Protein AF-A0A925GVZ0-F1 (afdb_monomer)

Nearest PDB structures (foldseek):
  8ip9-assembly1_ta  TM=4.141E-01  e=1.682E+00  Triticum aestivum
  8p00-assembly1_A  TM=4.992E-01  e=2.810E+00  Human rotavirus B strain CAL-1
  5a49-assembly1_H  TM=3.619E-01  e=2.039E+00  Droso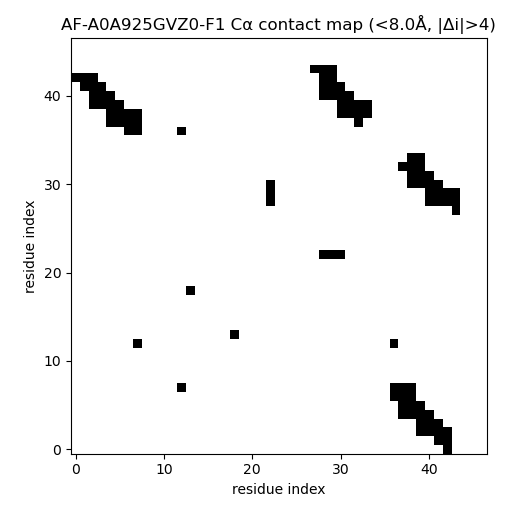phila melanogaster
  8i0p-assembly1_K  TM=3.756E-01  e=2.636E+00  Homo sapiens

Sequence (47 aa):
METYVINPRAFGEMTEDQFFQFCLDNSTLRIERNSGGQIIIMPPTGS

Solvent-accessible surface area (backbone atoms only — not comparable to full-atom values): 3018 Å² total; per-residue (Å²): 134,74,71,47,78,46,72,37,82,86,80,52,82,72,53,72,69,55,47,51,49,54,43,60,79,39,64,77,46,48,69,47,73,50,97,85,63,33,37,37,41,40,66,58,93,80,127

Mean predicted aligned error: 4.32 Å

Structure (mmCIF, N/CA/C/O backbone):
data_AF-A0A925GVZ0-F1
#
_entry.id   AF-A0A925GVZ0-F1
#
loop_
_atom_site.group_PDB
_atom_site.id
_atom_site.type_symbol
_atom_site.label_atom_id
_atom_site.label_alt_id
_atom_site.label_comp_id
_atom_site.label_asym_id
_atom_site.label_entity_id
_atom_site.label_seq_id
_atom_site.pdbx_PDB_ins_code
_atom_site.Cartn_x
_atom_site.Cartn_y
_atom_site.Cartn_z
_atom_site.occupancy
_atom_site.B_iso_or_equiv
_atom_site.auth_seq_id
_atom_site.auth_comp_id
_atom_site.auth_asym_id
_atom_site.auth_atom_id
_atom_site.pdbx_PDB_model_num
ATOM 1 N N . MET A 1 1 ? -1.669 -2.871 -20.856 1.00 62.00 1 MET A N 1
ATOM 2 C CA . MET A 1 1 ? -1.189 -3.161 -19.491 1.00 62.00 1 MET A CA 1
ATOM 3 C C . MET A 1 1 ? -2.419 -3.183 -18.598 1.00 62.00 1 MET A C 1
ATOM 5 O O . MET A 1 1 ? -3.228 -2.272 -18.723 1.00 62.00 1 MET A O 1
ATOM 9 N N . GLU A 1 2 ? -2.636 -4.260 -17.845 1.00 77.88 2 GLU A N 1
ATOM 10 C CA . GLU A 1 2 ? -3.899 -4.508 -17.132 1.00 77.88 2 GLU A CA 1
ATOM 11 C C . GLU A 1 2 ? -3.840 -3.990 -15.692 1.00 77.88 2 GLU A C 1
ATOM 13 O O . GLU A 1 2 ? -2.813 -4.103 -15.025 1.00 77.88 2 GLU A O 1
ATOM 18 N N . THR A 1 3 ? -4.944 -3.406 -15.233 1.00 84.44 3 THR A N 1
ATOM 19 C CA . THR A 1 3 ? -5.142 -3.004 -13.838 1.00 84.44 3 THR A CA 1
ATOM 20 C C . THR A 1 3 ? -5.702 -4.186 -13.062 1.00 84.44 3 THR A C 1
ATOM 22 O O . THR A 1 3 ? -6.664 -4.812 -13.508 1.00 84.44 3 THR A O 1
ATOM 25 N N . TYR A 1 4 ? -5.162 -4.447 -11.876 1.00 91.06 4 TYR A N 1
ATOM 26 C CA . TYR A 1 4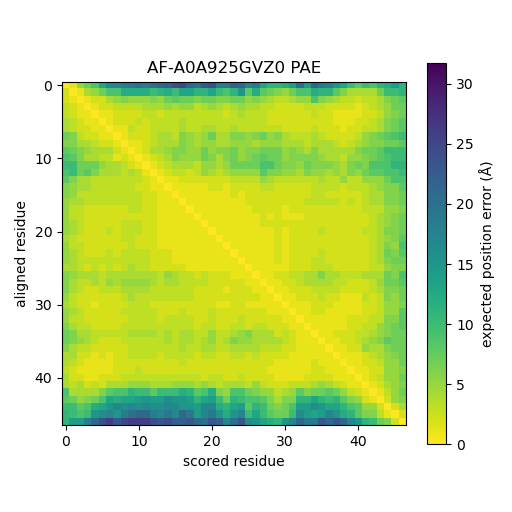 ? -5.662 -5.501 -10.997 1.00 91.06 4 TYR A CA 1
ATOM 27 C C . TYR A 1 4 ? -6.441 -4.899 -9.832 1.00 91.06 4 TYR A C 1
ATOM 29 O O . 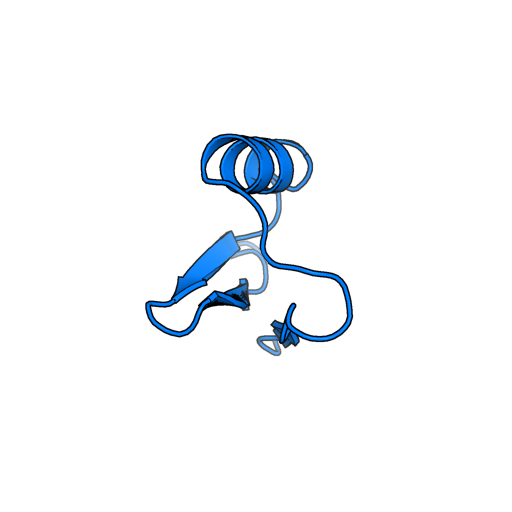TYR A 1 4 ? -5.991 -3.943 -9.201 1.00 91.06 4 TYR A O 1
ATOM 37 N N . VAL A 1 5 ? -7.607 -5.476 -9.537 1.00 92.62 5 VAL A N 1
ATOM 38 C CA . VAL A 1 5 ? -8.438 -5.096 -8.390 1.00 92.62 5 VAL A CA 1
ATOM 39 C C . VAL A 1 5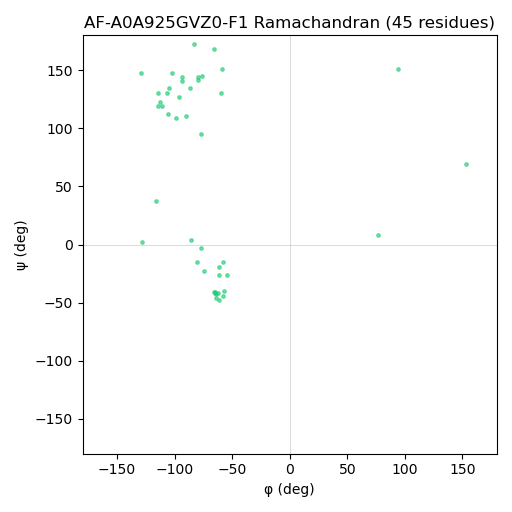 ? -8.486 -6.261 -7.413 1.00 92.62 5 VAL A C 1
ATOM 41 O O . VAL A 1 5 ? -8.957 -7.346 -7.749 1.00 92.62 5 VAL A O 1
ATOM 44 N N . ILE A 1 6 ? -8.013 -6.028 -6.193 1.00 91.19 6 ILE A N 1
ATOM 45 C CA . ILE A 1 6 ? -8.001 -7.004 -5.106 1.00 91.19 6 ILE A CA 1
ATOM 46 C C . ILE A 1 6 ? -9.074 -6.613 -4.092 1.00 91.19 6 ILE A C 1
ATOM 48 O O . ILE A 1 6 ? -9.148 -5.470 -3.635 1.00 91.19 6 ILE A O 1
ATOM 52 N N . ASN A 1 7 ? -9.908 -7.584 -3.723 1.00 91.94 7 ASN A N 1
ATOM 53 C CA . ASN A 1 7 ? -10.904 -7.435 -2.672 1.00 91.94 7 ASN A CA 1
ATOM 54 C C . ASN A 1 7 ? -10.365 -8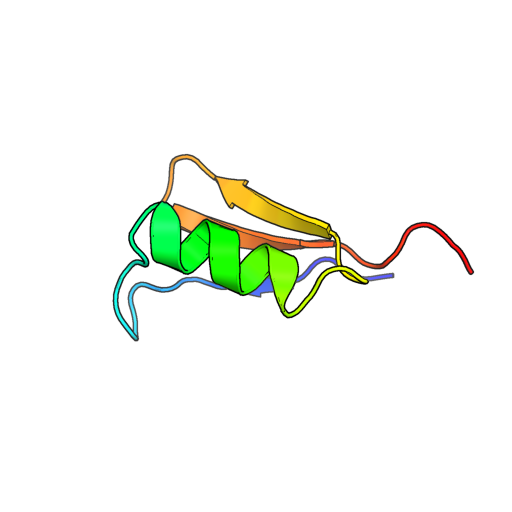.039 -1.364 1.00 91.94 7 ASN A C 1
ATOM 56 O O . ASN A 1 7 ? -10.286 -9.266 -1.262 1.00 91.94 7 ASN A O 1
ATOM 60 N N . PRO A 1 8 ? -10.019 -7.220 -0.356 1.00 87.44 8 PRO A N 1
ATOM 61 C CA . PRO A 1 8 ? -9.385 -7.718 0.858 1.00 87.44 8 PRO A CA 1
ATOM 62 C C . PRO A 1 8 ? -10.335 -8.412 1.836 1.00 87.44 8 PRO A C 1
ATOM 64 O O . PRO A 1 8 ? -9.884 -8.966 2.834 1.00 87.44 8 PRO A O 1
ATOM 67 N N . ARG A 1 9 ? -11.648 -8.465 1.561 1.00 86.81 9 ARG A N 1
ATOM 68 C CA . ARG A 1 9 ? -12.638 -9.084 2.466 1.00 86.81 9 ARG A CA 1
ATOM 69 C C . ARG A 1 9 ? -12.321 -10.530 2.852 1.00 86.81 9 ARG A C 1
ATOM 71 O O . ARG A 1 9 ? -12.748 -10.970 3.911 1.00 86.81 9 ARG A O 1
ATOM 78 N N . ALA A 1 10 ? -11.591 -11.261 2.010 1.00 85.31 10 ALA A N 1
ATOM 79 C CA . ALA A 1 10 ? -11.194 -12.640 2.287 1.00 85.31 10 ALA A CA 1
ATOM 80 C C . ALA A 1 10 ? -10.071 -12.769 3.336 1.00 85.31 10 ALA A C 1
ATOM 82 O O . ALA A 1 10 ? -9.939 -13.830 3.938 1.00 85.31 10 ALA A O 1
ATOM 83 N N . PHE A 1 11 ? -9.268 -11.723 3.553 1.00 83.00 11 PHE A N 1
ATOM 84 C CA . PHE A 1 11 ? -8.100 -11.749 4.444 1.00 83.00 11 PHE A CA 1
ATOM 85 C C . PHE A 1 11 ? -8.065 -10.607 5.475 1.00 83.00 11 PHE A C 1
ATOM 87 O O . PHE A 1 11 ? -7.141 -10.540 6.280 1.00 83.00 11 PHE A O 1
ATOM 94 N N . GLY A 1 12 ? -9.094 -9.756 5.500 1.00 84.75 12 GLY A N 1
ATOM 95 C CA . GLY A 1 12 ? -9.204 -8.619 6.411 1.00 84.75 12 GLY A CA 1
ATOM 96 C C . GLY A 1 12 ? -8.692 -7.318 5.794 1.00 84.75 12 GLY A C 1
ATOM 97 O O . GLY A 1 12 ? -7.830 -7.312 4.916 1.00 84.75 12 GLY A O 1
ATOM 98 N N . GLU A 1 13 ? -9.259 -6.196 6.235 1.00 85.75 13 GLU A N 1
ATOM 99 C CA . GLU A 1 13 ? -8.826 -4.871 5.787 1.00 85.75 13 GLU A CA 1
ATOM 100 C C . GLU A 1 13 ? -7.553 -4.426 6.516 1.00 85.75 13 GLU A C 1
ATOM 102 O O . GLU A 1 13 ? -7.404 -4.647 7.716 1.00 85.75 13 GLU A O 1
ATOM 107 N N . MET A 1 14 ? -6.654 -3.758 5.791 1.00 90.38 14 MET A N 1
ATOM 108 C CA . MET A 1 14 ? -5.473 -3.124 6.376 1.00 90.38 14 MET A CA 1
ATOM 109 C C . MET A 1 14 ? -5.842 -1.822 7.094 1.00 90.38 14 MET A C 1
ATOM 111 O O . MET A 1 14 ? -6.692 -1.053 6.623 1.00 90.38 14 MET A O 1
ATOM 115 N N . THR A 1 15 ? -5.151 -1.534 8.196 1.00 92.94 15 THR A N 1
ATOM 116 C CA . THR A 1 15 ? -5.126 -0.187 8.783 1.00 92.94 15 THR A CA 1
ATOM 117 C C . THR A 1 15 ? -4.436 0.802 7.837 1.00 92.94 15 THR A C 1
ATOM 119 O O . THR A 1 15 ? -3.801 0.404 6.858 1.00 92.94 15 THR A O 1
ATOM 122 N N . GLU A 1 16 ? -4.551 2.102 8.112 1.00 92.44 16 GLU A N 1
ATOM 123 C CA . GLU A 1 16 ? -3.857 3.136 7.329 1.00 92.44 16 GLU A CA 1
ATOM 124 C C . GLU A 1 16 ? -2.336 2.931 7.337 1.00 92.44 16 GLU A C 1
ATOM 126 O O . GLU A 1 16 ? -1.724 2.933 6.272 1.00 92.44 16 GLU A O 1
ATOM 131 N N . ASP A 1 17 ? -1.746 2.636 8.500 1.00 96.00 17 ASP A N 1
ATOM 132 C CA . ASP A 1 17 ? -0.305 2.379 8.633 1.00 96.00 17 ASP A CA 1
ATOM 133 C C . ASP A 1 17 ? 0.142 1.132 7.860 1.00 96.00 17 ASP A C 1
ATOM 135 O O . ASP A 1 17 ? 1.168 1.143 7.179 1.00 96.00 17 ASP A O 1
ATOM 139 N N . GLN A 1 18 ? -0.644 0.052 7.924 1.00 94.31 18 GLN A N 1
ATOM 140 C CA . GLN A 1 18 ? -0.364 -1.176 7.175 1.00 94.31 18 GLN A CA 1
ATOM 141 C C . GLN A 1 18 ? -0.454 -0.939 5.668 1.00 94.31 18 GLN A C 1
ATOM 143 O O . GLN A 1 18 ? 0.395 -1.415 4.919 1.00 94.31 18 GLN A O 1
ATOM 148 N N . PHE A 1 19 ? -1.458 -0.181 5.224 1.00 93.88 19 PHE A N 1
ATOM 149 C CA . PHE A 1 19 ? -1.606 0.175 3.819 1.00 93.88 19 PHE A CA 1
ATOM 150 C C . PHE A 1 19 ? -0.457 1.073 3.344 1.00 93.88 19 PHE A C 1
ATOM 152 O O . PHE A 1 19 ? 0.084 0.857 2.262 1.00 93.88 19 PHE A O 1
ATOM 159 N N . PHE A 1 20 ? -0.037 2.037 4.163 1.00 94.12 20 PHE A N 1
ATOM 160 C CA . PHE A 1 20 ? 1.106 2.890 3.859 1.00 94.12 20 PHE A CA 1
ATOM 161 C C . PHE A 1 20 ? 2.403 2.080 3.726 1.00 94.12 20 PHE A C 1
ATOM 163 O O . PHE A 1 20 ? 3.108 2.223 2.727 1.00 94.12 20 PHE A O 1
ATOM 170 N N . GLN A 1 21 ? 2.685 1.176 4.671 1.00 96.50 21 GLN A N 1
ATOM 171 C CA . GLN A 1 21 ? 3.854 0.296 4.590 1.00 96.50 21 GLN A CA 1
ATOM 172 C C . GLN A 1 21 ? 3.792 -0.619 3.361 1.00 96.50 21 GLN A C 1
ATOM 174 O O . GLN A 1 21 ? 4.782 -0.758 2.648 1.00 96.50 21 GLN A O 1
ATOM 179 N N . PHE A 1 22 ? 2.617 -1.175 3.055 1.00 93.38 22 PHE A N 1
ATOM 180 C CA . PHE A 1 22 ? 2.404 -1.987 1.859 1.00 93.38 22 PHE A CA 1
ATOM 181 C C . PHE A 1 22 ? 2.743 -1.223 0.568 1.00 93.38 22 PHE A C 1
ATOM 183 O O . PHE A 1 22 ? 3.372 -1.784 -0.332 1.00 93.38 22 PHE A O 1
ATOM 190 N N . CYS A 1 23 ? 2.383 0.061 0.487 1.00 93.12 23 CYS A N 1
ATOM 191 C CA . CYS A 1 23 ? 2.767 0.926 -0.628 1.00 93.12 23 CYS A CA 1
ATOM 192 C C . CYS A 1 23 ? 4.285 1.162 -0.693 1.00 93.12 23 CYS A C 1
ATOM 194 O O . CYS A 1 23 ? 4.848 1.140 -1.785 1.00 93.12 23 CYS A O 1
ATOM 196 N N . LEU A 1 24 ? 4.957 1.367 0.445 1.00 94.06 24 LEU A N 1
ATOM 197 C CA . LEU A 1 24 ? 6.414 1.552 0.489 1.00 94.06 24 LEU A CA 1
ATOM 198 C C . LEU A 1 24 ? 7.168 0.302 0.021 1.00 94.06 24 LEU A C 1
ATOM 200 O O . LEU A 1 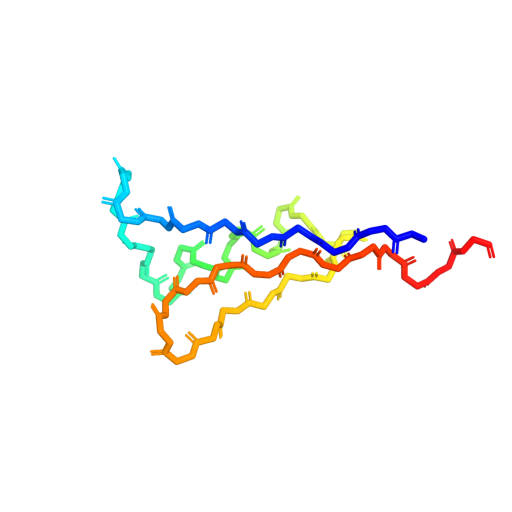24 ? 8.070 0.400 -0.816 1.00 94.06 24 LEU A O 1
ATOM 204 N N . ASP A 1 25 ? 6.760 -0.868 0.513 1.00 95.81 25 ASP A N 1
ATOM 205 C CA . ASP A 1 25 ? 7.360 -2.159 0.160 1.00 95.81 25 ASP A CA 1
ATOM 206 C C . ASP A 1 25 ? 7.221 -2.461 -1.343 1.00 95.81 25 ASP A C 1
ATOM 208 O O . ASP A 1 25 ? 8.049 -3.158 -1.928 1.00 95.81 25 ASP A O 1
ATOM 212 N N . ASN A 1 26 ? 6.201 -1.886 -1.986 1.00 92.38 26 ASN A N 1
ATOM 213 C CA . ASN A 1 26 ? 5.894 -2.036 -3.405 1.00 92.38 26 ASN A CA 1
ATOM 214 C C . ASN A 1 26 ? 6.020 -0.704 -4.164 1.00 92.38 26 ASN A C 1
ATOM 216 O O . ASN A 1 26 ? 5.237 -0.427 -5.070 1.00 92.38 26 ASN A O 1
ATOM 220 N N . SER A 1 27 ? 7.012 0.120 -3.814 1.00 89.38 27 SER A N 1
ATOM 221 C CA . SER A 1 27 ? 7.207 1.483 -4.350 1.00 89.38 27 SER A CA 1
ATOM 222 C C . SER A 1 27 ? 7.358 1.597 -5.875 1.00 89.38 27 SER A C 1
ATOM 224 O O 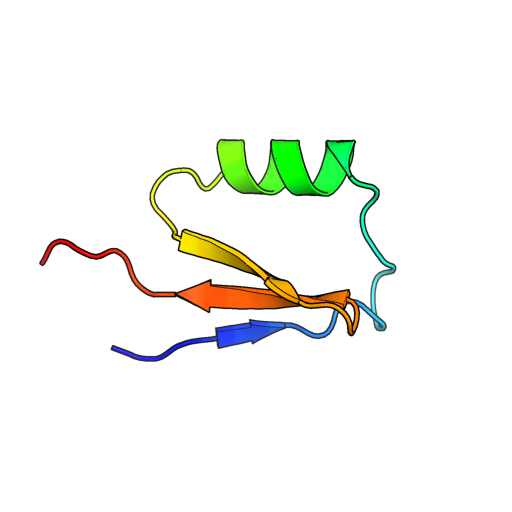. SER A 1 27 ? 7.231 2.688 -6.429 1.00 89.38 27 SER A O 1
ATOM 226 N N . THR A 1 28 ? 7.617 0.490 -6.573 1.00 89.06 28 THR A N 1
ATOM 227 C CA . THR A 1 28 ? 7.651 0.431 -8.044 1.00 89.06 28 THR A CA 1
ATOM 228 C C . THR A 1 28 ? 6.260 0.335 -8.675 1.00 89.06 28 THR A C 1
ATOM 230 O O . THR A 1 28 ? 6.116 0.553 -9.878 1.00 89.06 28 THR A O 1
ATOM 233 N N . LEU A 1 29 ? 5.237 0.007 -7.886 1.00 88.69 29 LEU A N 1
ATOM 234 C CA . LEU A 1 29 ? 3.847 -0.113 -8.299 1.00 88.69 29 LEU A CA 1
ATOM 235 C C . LEU A 1 29 ? 3.055 1.118 -7.864 1.00 88.69 29 LEU A C 1
ATOM 237 O O . LEU A 1 29 ? 3.279 1.694 -6.800 1.00 88.69 29 LEU A O 1
ATOM 241 N N . ARG A 1 30 ? 2.052 1.486 -8.663 1.00 90.31 30 ARG A N 1
ATOM 242 C CA . ARG A 1 30 ? 1.043 2.451 -8.230 1.00 90.31 30 ARG A CA 1
ATOM 243 C C . ARG A 1 30 ? -0.099 1.689 -7.569 1.00 90.31 30 ARG A C 1
ATOM 245 O O . ARG A 1 30 ? -0.839 0.971 -8.239 1.00 90.31 30 ARG A O 1
ATOM 252 N N . ILE A 1 31 ? -0.222 1.852 -6.257 1.00 93.62 31 ILE A N 1
ATOM 253 C CA . ILE A 1 31 ? -1.211 1.172 -5.420 1.00 93.62 31 ILE A CA 1
ATOM 254 C C . ILE A 1 31 ? -2.177 2.211 -4.849 1.00 93.62 31 ILE A C 1
ATOM 256 O O . ILE A 1 31 ? -1.755 3.215 -4.280 1.00 93.62 31 ILE A O 1
ATOM 260 N N . GLU A 1 32 ? -3.477 1.963 -4.983 1.00 93.44 32 GLU A N 1
ATOM 261 C CA . GLU A 1 32 ? -4.541 2.818 -4.452 1.00 93.44 32 GLU A CA 1
ATOM 262 C C . GLU A 1 32 ? -5.552 1.995 -3.647 1.00 93.44 32 GLU A C 1
ATOM 264 O O . GLU A 1 32 ? -5.821 0.840 -3.974 1.00 93.44 32 GLU A O 1
ATOM 269 N N . ARG A 1 33 ? -6.145 2.596 -2.609 1.00 92.88 33 ARG A N 1
ATOM 270 C CA . ARG A 1 33 ? -7.299 2.043 -1.888 1.00 92.88 33 ARG A CA 1
ATOM 271 C C . ARG A 1 33 ? -8.502 2.936 -2.145 1.00 92.88 33 ARG A C 1
ATOM 273 O O . ARG A 1 33 ? -8.454 4.129 -1.858 1.00 92.88 33 ARG A O 1
ATOM 280 N N . ASN A 1 34 ? -9.577 2.371 -2.686 1.00 91.25 34 ASN A N 1
ATOM 281 C CA . ASN A 1 34 ? -10.805 3.132 -2.910 1.00 91.25 34 ASN A CA 1
ATOM 282 C C . ASN A 1 34 ? -11.681 3.202 -1.643 1.00 91.25 34 ASN A C 1
ATOM 284 O O . ASN A 1 34 ? -11.430 2.519 -0.649 1.00 91.25 34 ASN A O 1
ATOM 288 N N . SER A 1 35 ? -12.750 4.001 -1.693 1.00 89.44 35 SER A N 1
ATOM 289 C CA . SER A 1 35 ? -13.705 4.162 -0.583 1.00 89.44 35 SER A CA 1
ATOM 290 C C . SER A 1 35 ? -14.438 2.872 -0.193 1.00 89.44 35 SER A C 1
ATOM 292 O O . SER A 1 35 ? -14.956 2.777 0.915 1.00 89.44 35 SER A O 1
ATOM 294 N N . GLY A 1 36 ? -14.473 1.874 -1.080 1.00 88.25 36 GLY A N 1
ATOM 295 C CA . GLY A 1 36 ? -15.012 0.541 -0.810 1.00 88.25 36 GLY A CA 1
ATOM 296 C C . GLY A 1 36 ? -14.004 -0.423 -0.178 1.00 88.25 36 GLY A C 1
ATOM 297 O O . G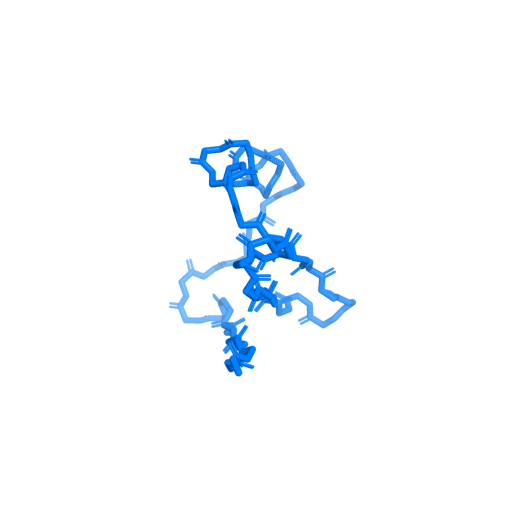LY A 1 36 ? -14.322 -1.601 -0.024 1.00 88.25 36 GLY A O 1
ATOM 298 N N . GLY A 1 37 ? -12.791 0.045 0.134 1.00 88.88 37 GLY A N 1
ATOM 299 C CA . GLY A 1 37 ? -11.722 -0.762 0.717 1.00 88.88 37 GLY A CA 1
ATOM 300 C C . GLY A 1 37 ? -11.010 -1.680 -0.277 1.00 88.88 37 GLY A C 1
ATOM 301 O O . GLY A 1 37 ? -10.203 -2.500 0.142 1.00 88.88 37 GLY A O 1
ATOM 302 N N . GLN A 1 38 ? -11.274 -1.570 -1.582 1.00 92.69 38 GLN A N 1
ATOM 303 C CA . GLN A 1 38 ? -10.593 -2.381 -2.596 1.00 92.69 38 GLN A CA 1
ATOM 304 C C . GLN A 1 38 ? -9.209 -1.810 -2.894 1.00 92.69 38 GLN A C 1
ATOM 306 O O . GLN A 1 38 ? -9.039 -0.590 -2.933 1.00 92.69 38 GLN A O 1
ATOM 311 N N . ILE A 1 39 ? -8.249 -2.695 -3.158 1.00 93.31 39 ILE A N 1
ATOM 312 C CA . ILE A 1 39 ? -6.892 -2.325 -3.558 1.00 93.31 39 ILE A CA 1
ATOM 313 C C . ILE A 1 39 ? -6.815 -2.375 -5.079 1.00 93.31 39 ILE A C 1
ATOM 315 O O . ILE A 1 39 ? -7.158 -3.385 -5.693 1.00 93.31 39 ILE A O 1
ATOM 319 N N . ILE A 1 40 ? -6.362 -1.287 -5.683 1.00 93.62 40 ILE A N 1
ATOM 320 C CA . ILE A 1 40 ? -6.173 -1.138 -7.120 1.00 93.62 40 ILE A CA 1
ATOM 321 C C . ILE A 1 40 ? -4.670 -1.071 -7.367 1.00 93.62 40 ILE A C 1
ATOM 323 O O . ILE A 1 40 ? -4.001 -0.171 -6.864 1.00 93.62 40 ILE A O 1
ATOM 327 N N . ILE A 1 41 ? -4.145 -2.019 -8.138 1.00 93.19 41 ILE A N 1
ATOM 328 C CA . ILE A 1 41 ? -2.746 -2.041 -8.565 1.00 93.19 41 ILE A CA 1
ATOM 329 C C . ILE A 1 41 ? -2.716 -1.646 -10.031 1.00 93.19 41 ILE A C 1
ATOM 331 O O . ILE A 1 41 ? -3.214 -2.370 -10.899 1.00 93.1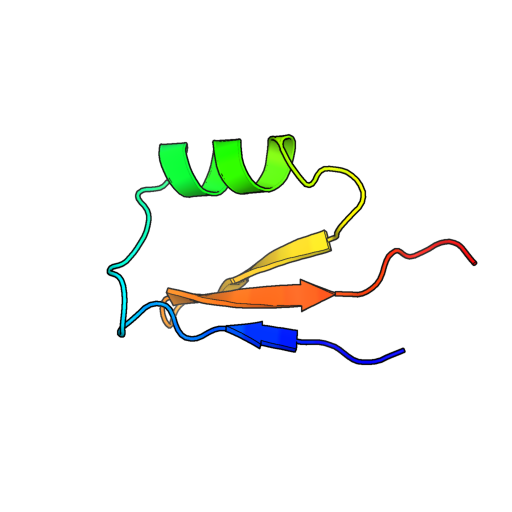9 41 ILE A O 1
ATOM 335 N N . MET A 1 42 ? -2.141 -0.480 -10.296 1.00 88.81 42 MET A N 1
ATOM 336 C CA . MET A 1 42 ? -1.906 -0.010 -11.646 1.00 88.81 42 MET A CA 1
ATOM 337 C C . MET A 1 42 ? -0.495 -0.396 -12.089 1.00 88.81 42 MET A C 1
ATOM 339 O O . MET A 1 42 ? 0.445 -0.372 -11.285 1.00 88.81 42 MET A O 1
ATOM 343 N N . PRO A 1 43 ? -0.331 -0.731 -13.373 1.00 74.75 43 PRO A N 1
ATOM 344 C CA . PRO A 1 43 ? 0.984 -0.977 -13.925 1.00 74.75 43 PRO A CA 1
ATOM 345 C C . PRO A 1 43 ? 1.910 0.244 -13.778 1.00 74.75 43 PRO A C 1
ATOM 347 O O . PRO A 1 43 ? 1.422 1.380 -13.792 1.00 74.75 43 PRO A O 1
ATOM 350 N N . PRO A 1 44 ? 3.237 0.036 -13.682 1.00 74.06 44 PRO A N 1
ATOM 351 C CA . PRO A 1 44 ? 4.190 1.133 -13.607 1.00 74.06 44 PRO A CA 1
ATOM 352 C C . PRO A 1 44 ? 4.085 2.011 -14.858 1.00 74.06 44 PRO A C 1
ATOM 354 O O . PRO A 1 44 ? 4.112 1.529 -15.991 1.00 74.06 44 PRO A O 1
ATOM 357 N N . THR A 1 45 ? 3.979 3.323 -14.663 1.00 62.50 45 THR A N 1
ATOM 358 C CA . THR A 1 45 ? 4.133 4.291 -15.752 1.00 62.50 45 THR A CA 1
ATOM 359 C C . THR A 1 45 ? 5.619 4.437 -16.055 1.00 62.50 45 THR A C 1
ATOM 361 O O . THR A 1 45 ? 6.315 5.182 -15.372 1.00 62.50 45 THR A O 1
ATOM 364 N N . GLY A 1 46 ? 6.108 3.689 -17.041 1.00 60.72 46 GLY A N 1
ATOM 365 C CA . GLY A 1 46 ? 7.514 3.718 -17.446 1.00 60.72 46 GLY A CA 1
ATOM 366 C C . GLY A 1 46 ? 7.958 2.403 -18.074 1.00 60.72 46 GLY A C 1
ATOM 367 O O . GLY A 1 46 ? 8.727 1.663 -17.468 1.00 60.72 46 GLY A O 1
ATOM 368 N N . SER A 1 47 ? 7.444 2.110 -19.268 1.00 54.31 47 SER A N 1
ATOM 369 C CA . SER A 1 47 ? 8.042 1.164 -20.220 1.00 54.31 47 SER A CA 1
ATOM 370 C C . SER A 1 47 ? 8.678 1.944 -21.356 1.00 54.31 47 SER A C 1
ATOM 372 O O . SER A 1 47 ? 7.971 2.865 -21.830 1.00 54.31 47 SER A O 1
#

Secondary structure (DSSP, 8-state):
---EEE-GGGT-PPPHHHHHHHHHHTTTSEEEE-TTS-EEEEPPS--

Radius of gyration: 10.98 Å; Cα contacts (8 Å, |Δi|>4): 50; chains: 1; bounding box: 23×17×29 Å

Foldseek 3Di:
DDKDKADCPVPDADDPVRVVVVCVVVVQWDWDQDPNRIIITDHGPDD

pLDDT: mean 87.38, std 9.75, range [54.31, 96.5]